Protein AF-A0AB34QNW3-F1 (afdb_monomer)

Nearest PDB structures (foldseek):
  2l7a-assembly1_A  TM=4.984E-01  e=2.298E+00  Mus musculus
  1l7c-assembly4_B  TM=4.752E-01  e=2.298E+00  Mus musculus
  1ydi-assembly1_A  TM=4.222E-01  e=1.572E+00  Homo sapiens

Structure (mmCIF, N/CA/C/O backbone):
data_AF-A0AB34QNW3-F1
#
_entry.id   AF-A0AB34QNW3-F1
#
loop_
_atom_site.group_PDB
_atom_site.id
_atom_site.type_symbol
_atom_site.label_atom_id
_atom_site.label_alt_id
_atom_site.label_comp_id
_atom_site.label_asym_id
_atom_site.label_entity_id
_atom_site.label_seq_id
_atom_site.pdbx_PDB_ins_code
_atom_site.Cartn_x
_atom_site.Cartn_y
_atom_site.Cartn_z
_atom_site.occupancy
_atom_site.B_iso_or_equiv
_atom_site.auth_seq_id
_atom_site.auth_comp_id
_atom_site.auth_asym_id
_atom_site.auth_atom_id
_atom_site.pdbx_PDB_model_num
ATOM 1 N N . MET A 1 1 ? -39.536 10.436 -46.315 1.00 43.19 1 MET A N 1
ATOM 2 C CA . MET A 1 1 ? -38.067 10.367 -46.477 1.00 43.19 1 MET A CA 1
ATOM 3 C C . MET A 1 1 ? -37.382 10.756 -45.170 1.00 43.19 1 MET A C 1
ATOM 5 O O . MET A 1 1 ? -37.607 11.845 -44.675 1.00 43.19 1 MET A O 1
ATOM 9 N N . LYS A 1 2 ? -36.609 9.807 -44.623 1.00 42.25 2 LYS A N 1
ATOM 10 C CA . LYS A 1 2 ? -35.382 9.940 -43.812 1.00 42.25 2 LYS A CA 1
ATOM 11 C C . LYS A 1 2 ? -35.346 10.988 -42.678 1.00 42.25 2 LYS A C 1
ATOM 13 O O . LYS A 1 2 ? -34.709 12.027 -42.790 1.00 42.25 2 LYS A O 1
ATOM 18 N N . LYS A 1 3 ? -35.873 10.582 -41.516 1.00 47.19 3 LYS A N 1
ATOM 19 C CA . LYS A 1 3 ? -35.353 10.950 -40.187 1.00 47.19 3 LYS A CA 1
ATOM 20 C C . LYS A 1 3 ? -33.923 10.388 -40.060 1.00 47.19 3 LYS A C 1
ATOM 22 O O . LYS A 1 3 ? -33.766 9.207 -39.770 1.00 47.19 3 LYS A O 1
ATOM 27 N N . LYS A 1 4 ? -32.886 11.169 -40.370 1.00 50.94 4 LYS A N 1
ATOM 28 C CA . LYS A 1 4 ? -31.470 10.755 -40.233 1.00 50.94 4 LYS A CA 1
ATOM 29 C C . LYS A 1 4 ? -30.571 11.908 -39.765 1.00 50.94 4 LYS A C 1
ATOM 31 O O . LYS A 1 4 ? -29.541 12.167 -40.368 1.00 50.94 4 LYS A O 1
ATOM 36 N N . LEU A 1 5 ? -30.964 12.608 -38.704 1.00 48.94 5 LEU A N 1
ATOM 37 C CA . LEU A 1 5 ? -30.109 13.644 -38.101 1.00 48.94 5 LEU A CA 1
ATOM 38 C C . LEU A 1 5 ? -29.944 13.525 -36.578 1.00 48.94 5 LEU A C 1
ATOM 40 O O . LEU A 1 5 ? -29.172 14.276 -36.004 1.00 48.94 5 LEU A O 1
ATOM 44 N N . LEU A 1 6 ? -30.584 12.550 -35.921 1.00 48.22 6 LEU A N 1
ATOM 45 C CA . LEU A 1 6 ? -30.581 12.452 -34.452 1.00 48.22 6 LEU A CA 1
ATOM 46 C C . LEU A 1 6 ? -29.663 11.355 -33.877 1.00 48.22 6 LEU A C 1
ATOM 48 O O . LEU A 1 6 ? -29.811 10.990 -32.720 1.00 48.22 6 LEU A O 1
ATOM 52 N N . PHE A 1 7 ? -28.749 10.793 -34.672 1.00 49.84 7 PHE A N 1
ATOM 53 C CA . PHE A 1 7 ? -27.858 9.710 -34.215 1.00 49.84 7 PHE A CA 1
ATOM 54 C C . PHE A 1 7 ? -26.374 10.086 -34.165 1.00 49.84 7 PHE A C 1
ATOM 56 O O . PHE A 1 7 ? -25.560 9.251 -33.800 1.00 49.84 7 PHE A O 1
ATOM 63 N N . ILE A 1 8 ? -26.014 11.330 -34.494 1.00 51.59 8 ILE A N 1
ATOM 64 C CA . ILE A 1 8 ? -24.610 11.779 -34.464 1.00 51.59 8 ILE A CA 1
ATOM 65 C C . ILE A 1 8 ? -24.297 12.602 -33.201 1.00 51.59 8 ILE A C 1
ATOM 67 O O . ILE A 1 8 ? -23.137 12.764 -32.850 1.00 51.59 8 ILE A O 1
ATOM 71 N N . PHE A 1 9 ? -25.310 13.058 -32.455 1.00 45.88 9 PHE A N 1
ATOM 72 C CA . PHE A 1 9 ? -25.084 13.874 -31.253 1.00 45.88 9 PHE A CA 1
ATOM 73 C C . PHE A 1 9 ? -24.954 13.060 -29.951 1.00 45.88 9 PHE A C 1
ATOM 75 O O . PHE A 1 9 ? -24.423 13.566 -28.971 1.00 45.88 9 PHE A O 1
ATOM 82 N N . LEU A 1 10 ? -25.405 11.798 -29.922 1.00 49.81 10 LEU A N 1
ATOM 83 C CA . LEU A 1 10 ? -25.405 10.982 -28.695 1.00 49.81 10 LEU A CA 1
ATOM 84 C C . LEU A 1 10 ? -24.151 10.114 -28.504 1.00 49.81 10 LEU A C 1
ATOM 86 O O . LEU A 1 10 ? -23.904 9.646 -27.400 1.00 49.81 10 LEU A O 1
ATOM 90 N N . THR A 1 11 ? -23.339 9.915 -29.542 1.00 49.75 11 THR A N 1
ATOM 91 C CA . THR A 1 11 ? -22.097 9.126 -29.458 1.00 49.75 11 THR A CA 1
ATOM 92 C C . THR A 1 11 ? -20.882 9.931 -28.995 1.00 49.75 11 THR A C 1
ATOM 94 O O . THR A 1 11 ? -19.850 9.337 -28.714 1.00 49.75 11 THR A O 1
ATOM 97 N N . PHE A 1 12 ? -21.000 11.256 -28.856 1.00 45.47 12 PHE A N 1
ATOM 98 C CA . PHE A 1 12 ? -19.910 12.123 -28.382 1.00 45.47 12 PHE A CA 1
ATOM 99 C C . PHE A 1 12 ? -19.975 12.453 -26.883 1.00 45.47 12 PHE A C 1
ATOM 101 O O . PHE A 1 12 ? -19.045 13.050 -26.351 1.00 45.47 12 PHE A O 1
ATOM 108 N N . LEU A 1 13 ? -21.048 12.063 -26.180 1.00 47.78 13 LEU A N 1
ATOM 109 C CA . LEU A 1 13 ? -21.195 12.359 -24.749 1.00 47.78 13 LEU A CA 1
ATOM 110 C C . LEU A 1 13 ? -20.523 11.324 -23.828 1.00 47.78 13 LEU A C 1
ATOM 112 O O . LEU A 1 13 ? -20.360 11.592 -22.644 1.00 47.78 13 LEU A O 1
ATOM 116 N N . PHE A 1 14 ? -20.108 10.169 -24.358 1.00 47.56 14 PHE A N 1
ATOM 117 C CA . PHE A 1 14 ? -19.440 9.119 -23.576 1.00 47.56 14 PHE A CA 1
ATOM 118 C C . PHE A 1 14 ? -17.908 9.214 -23.570 1.00 47.56 14 PHE A C 1
ATOM 120 O O . PHE A 1 14 ? -17.266 8.487 -22.823 1.00 47.56 14 PHE A O 1
ATOM 127 N N . THR A 1 15 ? -17.303 10.122 -24.342 1.00 49.09 15 THR A N 1
ATOM 128 C CA . THR A 1 15 ? -15.838 10.297 -24.376 1.00 49.09 15 THR A CA 1
ATOM 129 C C . THR A 1 15 ? -15.321 11.352 -23.394 1.00 49.09 15 THR A C 1
ATOM 131 O O . THR A 1 15 ? -14.136 11.662 -23.415 1.00 49.09 15 THR A O 1
ATOM 134 N N . LEU A 1 16 ? -16.186 11.935 -22.554 1.00 43.69 16 LEU A N 1
ATOM 135 C CA . LEU A 1 16 ? -15.816 13.008 -21.617 1.00 43.69 16 LEU A CA 1
ATOM 136 C C . LEU A 1 16 ? -16.009 12.655 -20.139 1.00 43.69 16 LEU A C 1
ATOM 138 O O . LEU A 1 16 ? -15.800 13.513 -19.287 1.00 43.69 16 LEU A O 1
ATOM 142 N N . VAL A 1 17 ? -16.280 11.389 -19.806 1.00 43.06 17 VAL A N 1
ATOM 143 C CA . VAL A 1 17 ? -15.944 10.878 -18.467 1.00 43.06 17 VAL A CA 1
ATOM 144 C C . VAL A 1 17 ? -14.476 10.454 -18.495 1.00 43.06 17 VAL A C 1
ATOM 146 O O . VAL A 1 17 ? -14.137 9.292 -18.310 1.00 43.06 17 VAL A O 1
ATOM 149 N N . SER A 1 18 ? -13.587 11.413 -18.771 1.00 39.72 18 SER A N 1
ATOM 150 C CA . SER A 1 18 ? -12.219 11.315 -18.274 1.00 39.72 18 SER A CA 1
ATOM 151 C C . SER A 1 18 ? -12.325 11.527 -16.768 1.00 39.72 18 SER A C 1
ATOM 153 O O . SER A 1 18 ? -12.160 12.632 -16.252 1.00 39.72 18 SER A O 1
ATOM 155 N N . CYS A 1 19 ? -12.727 10.469 -16.061 1.00 42.09 19 CYS A N 1
ATOM 156 C CA . CYS A 1 19 ? -12.306 10.307 -14.686 1.00 42.09 19 CYS A CA 1
ATOM 157 C C . CYS A 1 19 ? -10.788 10.273 -14.811 1.00 42.09 19 CYS A C 1
ATOM 159 O O . CYS A 1 19 ? -10.267 9.339 -15.414 1.00 42.09 19 CYS A O 1
ATOM 161 N N . SER A 1 20 ? -10.112 11.355 -14.420 1.00 43.59 20 SER A N 1
ATOM 162 C CA . SER A 1 20 ? -8.654 11.438 -14.410 1.00 43.59 20 SER A CA 1
ATOM 163 C C . SER A 1 20 ? -8.158 10.352 -13.459 1.00 43.59 20 SER A C 1
ATOM 165 O O . SER A 1 20 ? -7.975 10.601 -12.269 1.00 43.59 20 SER A O 1
ATOM 167 N N . SER A 1 21 ? -8.056 9.125 -13.964 1.00 60.09 21 SER A N 1
ATOM 168 C CA . SER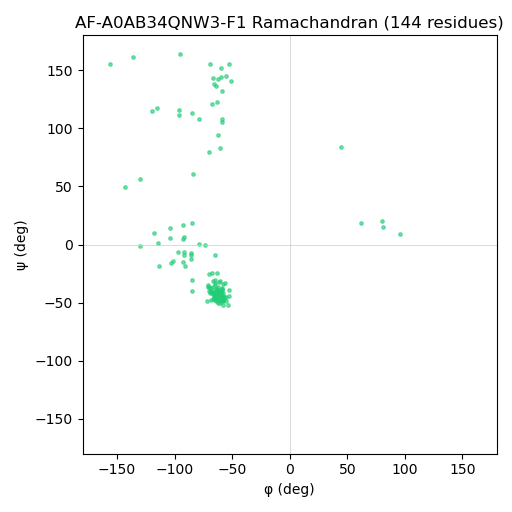 A 1 21 ? -7.425 8.021 -13.274 1.00 60.09 21 SER A CA 1
ATOM 169 C C . SER A 1 21 ? -5.981 8.438 -13.117 1.00 60.09 21 SER A C 1
ATOM 171 O O . SER A 1 21 ? -5.326 8.788 -14.102 1.00 60.09 21 SER A O 1
ATOM 173 N N . GLU A 1 22 ? -5.522 8.477 -11.875 1.00 76.81 22 GLU A N 1
ATOM 174 C CA . GLU A 1 22 ? -4.094 8.516 -11.606 1.00 76.81 22 GLU A CA 1
ATOM 175 C C . GLU A 1 22 ? -3.439 7.376 -12.397 1.00 76.81 22 GLU A C 1
ATOM 177 O O . GLU A 1 22 ? -4.046 6.320 -12.602 1.00 76.81 22 GLU A O 1
ATOM 182 N N . SER A 1 23 ? -2.260 7.629 -12.957 1.00 85.38 23 SER A N 1
ATOM 183 C CA . SER A 1 23 ? -1.587 6.678 -13.836 1.00 85.38 23 SER A CA 1
ATOM 184 C C . SER A 1 23 ? -0.094 6.939 -13.854 1.00 85.38 23 SER A C 1
ATOM 186 O O . SER A 1 23 ? 0.341 8.076 -13.687 1.00 85.38 23 SER A O 1
ATOM 188 N N . VAL A 1 24 ? 0.664 5.899 -14.163 1.00 92.50 24 VAL A N 1
ATOM 189 C CA . VAL A 1 24 ? 2.080 5.975 -14.530 1.00 92.50 24 VAL A CA 1
ATOM 190 C C . VAL A 1 24 ? 2.231 6.019 -16.052 1.00 92.50 24 VAL A C 1
ATOM 192 O O . VAL A 1 24 ? 1.299 5.694 -16.795 1.00 92.50 24 VAL A O 1
ATOM 195 N N . LYS A 1 25 ? 3.410 6.409 -16.540 1.00 91.75 25 LYS A N 1
ATOM 196 C CA . LYS A 1 25 ? 3.741 6.385 -17.970 1.00 91.75 25 LYS A CA 1
ATOM 197 C C . LYS A 1 25 ? 3.529 4.982 -18.557 1.00 91.75 25 LYS A C 1
ATOM 199 O O . LYS A 1 25 ? 3.779 3.961 -17.921 1.00 91.75 25 LYS A O 1
ATOM 204 N N . SER A 1 26 ? 3.082 4.921 -19.810 1.00 90.12 26 SER A N 1
ATOM 205 C CA . SER A 1 26 ? 2.778 3.647 -20.478 1.00 90.12 26 SER A CA 1
ATOM 206 C C . SER A 1 26 ? 4.010 2.776 -20.743 1.00 90.12 26 SER A C 1
ATOM 208 O O . SER A 1 26 ? 3.880 1.565 -20.904 1.00 90.12 26 SER A O 1
ATOM 210 N N . ASP A 1 27 ? 5.188 3.394 -20.838 1.00 93.88 27 ASP A N 1
ATOM 211 C CA . ASP A 1 27 ? 6.485 2.744 -21.036 1.00 93.88 27 ASP A CA 1
ATOM 212 C C . ASP A 1 27 ? 7.209 2.419 -19.719 1.00 93.88 27 ASP A C 1
ATOM 214 O O . ASP A 1 27 ? 8.342 1.943 -19.757 1.00 93.88 27 ASP A O 1
ATOM 218 N N . SER A 1 28 ? 6.556 2.618 -18.566 1.00 95.81 28 SER A N 1
ATOM 219 C CA . SER A 1 28 ? 7.092 2.213 -17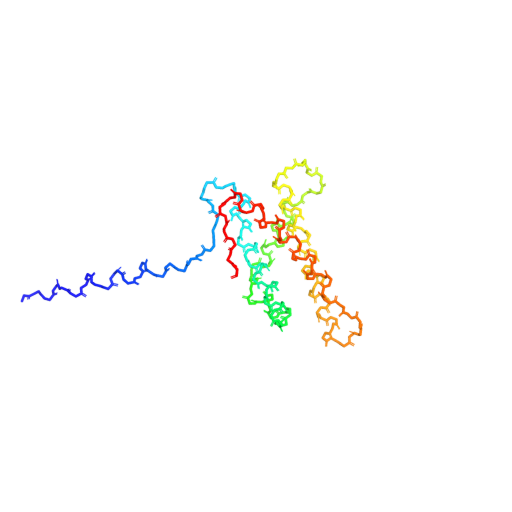.266 1.00 95.81 28 SER A CA 1
ATOM 220 C C . SER A 1 28 ? 7.340 0.694 -17.191 1.00 95.81 28 SER A C 1
ATOM 222 O O . SER A 1 28 ? 6.627 -0.084 -17.848 1.00 95.81 28 SER A O 1
ATOM 224 N N . PRO A 1 29 ? 8.312 0.256 -16.366 1.00 96.81 29 PRO A N 1
ATOM 225 C CA . PRO A 1 29 ? 8.546 -1.152 -16.060 1.00 96.81 29 PRO A CA 1
ATOM 226 C C . PRO A 1 29 ? 7.288 -1.873 -15.566 1.00 96.81 29 PRO A C 1
ATOM 228 O O . PRO A 1 29 ? 6.365 -1.254 -15.030 1.00 96.81 29 PRO A O 1
ATOM 231 N N . ASP A 1 30 ? 7.246 -3.194 -15.739 1.00 95.50 30 ASP A N 1
ATOM 232 C CA . ASP A 1 30 ? 6.069 -3.995 -15.381 1.00 95.50 30 ASP A CA 1
ATOM 233 C C . ASP A 1 30 ? 5.764 -3.921 -13.878 1.00 95.50 30 ASP A C 1
ATOM 235 O O . ASP A 1 30 ? 4.621 -3.629 -13.529 1.00 95.50 30 ASP A O 1
ATOM 239 N N . TYR A 1 31 ? 6.776 -4.000 -13.002 1.00 94.56 31 TYR A N 1
ATOM 240 C CA . TYR A 1 31 ? 6.590 -3.867 -11.549 1.00 94.56 31 TYR A CA 1
ATOM 241 C C . TYR A 1 31 ? 5.947 -2.534 -11.141 1.00 94.56 31 TYR A C 1
ATOM 243 O O . TYR A 1 31 ? 5.135 -2.507 -10.218 1.00 94.56 31 TYR A O 1
ATOM 251 N N . ILE A 1 32 ? 6.236 -1.436 -11.853 1.00 97.56 32 ILE A N 1
ATOM 252 C CA . ILE A 1 32 ? 5.606 -0.128 -11.621 1.00 97.56 32 ILE A CA 1
ATOM 253 C C . ILE A 1 32 ? 4.130 -0.161 -12.012 1.00 97.56 32 ILE A C 1
ATOM 255 O O . ILE A 1 32 ? 3.279 0.288 -11.253 1.00 97.56 32 ILE A O 1
ATOM 259 N N . LYS A 1 33 ? 3.798 -0.691 -13.193 1.00 95.12 33 LYS A N 1
ATOM 260 C CA . LYS A 1 33 ? 2.409 -0.714 -13.680 1.00 95.12 33 LYS A CA 1
ATOM 261 C C . LYS A 1 33 ? 1.536 -1.666 -12.868 1.00 95.12 33 LYS A C 1
ATOM 263 O O . LYS A 1 33 ? 0.395 -1.331 -12.571 1.00 95.12 33 LYS A O 1
ATOM 268 N N . GLU A 1 34 ? 2.062 -2.839 -12.529 1.00 94.38 34 GLU A N 1
ATOM 269 C CA . GLU A 1 34 ? 1.327 -3.880 -11.810 1.00 94.38 34 GLU A CA 1
ATOM 270 C C . GLU A 1 34 ? 1.005 -3.472 -10.372 1.00 94.38 34 GLU A C 1
ATOM 272 O O . GLU A 1 34 ? -0.086 -3.758 -9.883 1.00 94.38 34 GLU A O 1
ATOM 277 N N . SER A 1 35 ? 1.926 -2.775 -9.703 1.00 96.50 35 SER A N 1
ATOM 278 C CA . SER A 1 35 ? 1.762 -2.409 -8.293 1.00 96.50 35 SER A CA 1
ATOM 279 C C . SER A 1 35 ? 1.100 -1.044 -8.063 1.00 96.50 35 SER A C 1
ATOM 281 O O . SER A 1 35 ? 0.696 -0.737 -6.937 1.00 96.50 35 SER A O 1
ATOM 283 N N . PHE A 1 36 ? 0.914 -0.244 -9.118 1.00 96.31 36 PHE A N 1
ATOM 284 C CA . PHE A 1 36 ? 0.364 1.108 -9.013 1.00 96.31 36 PHE A CA 1
ATOM 285 C C . PHE A 1 36 ? -1.058 1.143 -8.436 1.00 96.31 36 PHE A C 1
ATOM 287 O O . PHE A 1 36 ? -1.354 1.953 -7.557 1.00 96.31 36 PHE A O 1
ATOM 294 N N . ASP A 1 37 ? -1.926 0.223 -8.862 1.00 94.69 37 ASP A N 1
ATOM 295 C CA . ASP A 1 37 ? -3.288 0.113 -8.325 1.00 94.69 37 ASP A CA 1
ATOM 296 C C . ASP A 1 37 ? -3.279 -0.125 -6.805 1.00 94.69 37 ASP A C 1
ATOM 298 O O . ASP A 1 37 ? -4.098 0.446 -6.083 1.00 94.69 37 ASP A O 1
ATOM 302 N N . TYR A 1 38 ? -2.337 -0.932 -6.299 1.00 96.69 38 TYR A N 1
ATOM 303 C CA . TYR A 1 38 ? -2.197 -1.167 -4.861 1.00 96.69 38 TYR A CA 1
ATOM 304 C C . TYR A 1 38 ? -1.786 0.110 -4.136 1.00 96.69 38 TYR A C 1
ATOM 306 O O . TYR A 1 38 ? -2.381 0.449 -3.114 1.00 96.69 38 TYR A O 1
ATOM 314 N N . PHE A 1 39 ? -0.812 0.845 -4.679 1.00 96.88 39 PHE A N 1
ATOM 315 C CA . PHE A 1 39 ? -0.378 2.124 -4.123 1.00 96.88 39 PHE A CA 1
ATOM 316 C C . PHE A 1 39 ? -1.543 3.115 -3.984 1.00 96.88 39 PHE A C 1
ATOM 318 O O . PHE A 1 39 ? -1.758 3.644 -2.892 1.00 96.88 39 PHE A O 1
ATOM 325 N N . ILE A 1 40 ? -2.348 3.297 -5.036 1.00 95.00 40 ILE A N 1
ATOM 326 C CA . ILE A 1 40 ? -3.506 4.203 -5.008 1.00 95.00 40 ILE A CA 1
ATOM 327 C C . ILE A 1 40 ? -4.564 3.743 -3.999 1.00 95.00 40 ILE A C 1
ATOM 329 O O . ILE A 1 40 ? -5.036 4.544 -3.188 1.00 95.00 40 ILE A O 1
ATOM 333 N N . SER A 1 41 ? -4.911 2.453 -3.993 1.00 95.69 41 SER A N 1
ATOM 334 C CA . SER A 1 41 ? -5.874 1.895 -3.036 1.00 95.69 41 SER A CA 1
ATOM 335 C C . SER A 1 41 ? -5.432 2.073 -1.583 1.00 95.69 41 SER A C 1
ATOM 337 O O . SER A 1 41 ? -6.232 2.478 -0.737 1.00 95.69 41 SER A O 1
ATOM 339 N N . ILE A 1 42 ? -4.158 1.813 -1.280 1.00 96.44 42 ILE A N 1
ATOM 340 C CA . ILE A 1 42 ? -3.622 1.939 0.079 1.00 96.44 42 ILE A CA 1
ATOM 341 C C . ILE A 1 42 ? -3.537 3.415 0.490 1.00 96.44 42 ILE A C 1
ATOM 343 O O . ILE A 1 42 ? -3.900 3.748 1.619 1.00 96.44 42 ILE A O 1
ATOM 347 N N . LYS A 1 43 ? -3.133 4.317 -0.414 1.00 95.06 43 LYS A N 1
ATOM 348 C CA . LYS A 1 43 ? -3.145 5.768 -0.165 1.00 95.06 43 LYS A CA 1
ATOM 349 C C . LYS A 1 43 ? -4.558 6.266 0.163 1.00 95.06 43 LYS A C 1
ATOM 351 O O . LYS A 1 43 ? -4.740 6.984 1.146 1.00 95.06 43 LYS A O 1
ATOM 356 N N . SER A 1 44 ? -5.567 5.816 -0.590 1.00 94.81 44 SER A N 1
ATOM 357 C CA . SER A 1 44 ? -6.979 6.132 -0.323 1.00 94.81 44 SER A CA 1
ATOM 358 C C . SER A 1 44 ? -7.453 5.581 1.027 1.00 94.81 44 SER A C 1
ATOM 360 O O . SER A 1 44 ? -8.094 6.295 1.795 1.00 94.81 44 SER A O 1
ATOM 362 N N . LEU A 1 45 ? -7.077 4.342 1.365 1.00 95.62 45 LEU A N 1
ATOM 363 C CA . LEU A 1 45 ? -7.373 3.728 2.664 1.00 95.62 45 LEU A CA 1
ATOM 364 C C . LEU A 1 45 ? -6.799 4.556 3.819 1.00 95.62 45 LEU A C 1
ATOM 366 O O . LEU A 1 45 ? -7.533 4.886 4.751 1.00 95.62 45 LEU A O 1
ATOM 370 N N . VAL A 1 46 ? -5.507 4.898 3.768 1.00 95.38 46 VAL A N 1
ATOM 371 C CA . VAL A 1 46 ? -4.840 5.669 4.831 1.00 95.38 46 VAL A CA 1
ATOM 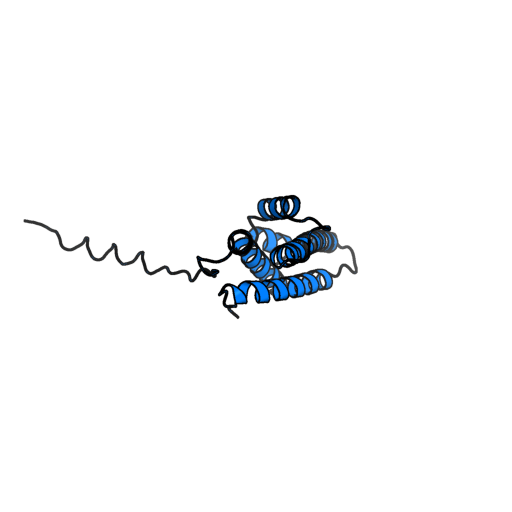372 C C . VAL A 1 46 ? -5.489 7.042 4.987 1.00 95.38 46 VAL A C 1
ATOM 374 O O . VAL A 1 46 ? -5.785 7.452 6.110 1.00 95.38 46 VAL A O 1
ATOM 377 N N . LYS A 1 47 ? -5.811 7.711 3.873 1.00 94.75 47 LYS A N 1
ATOM 378 C CA . LYS A 1 47 ? -6.558 8.972 3.890 1.00 94.75 47 LYS A CA 1
ATOM 379 C C . LYS A 1 47 ? -7.922 8.820 4.575 1.00 94.75 47 LYS A C 1
ATOM 381 O O . LYS A 1 47 ? -8.239 9.609 5.458 1.00 94.75 47 LYS A O 1
ATOM 386 N N . SER A 1 48 ? -8.698 7.795 4.222 1.00 95.31 48 SER A N 1
ATOM 387 C CA . SER A 1 48 ? -9.994 7.488 4.849 1.00 95.31 48 SER A CA 1
ATOM 388 C C . SER A 1 48 ? -9.879 7.318 6.369 1.00 95.31 48 SER A C 1
ATOM 390 O O . SER A 1 48 ? -10.680 7.876 7.122 1.00 95.31 48 SER A O 1
ATOM 392 N N . VAL A 1 49 ? -8.866 6.581 6.840 1.00 94.19 49 VAL A N 1
ATOM 393 C CA . VAL A 1 49 ? -8.634 6.379 8.281 1.00 94.19 49 VAL A CA 1
ATOM 394 C C . VAL A 1 49 ? -8.266 7.694 8.974 1.00 94.19 49 VAL A C 1
ATOM 396 O O . VAL A 1 49 ? -8.792 7.983 10.050 1.00 94.19 49 VAL A O 1
ATOM 399 N N . ASN A 1 50 ? -7.425 8.522 8.352 1.00 93.00 50 ASN A N 1
ATOM 400 C CA . ASN A 1 50 ? -7.078 9.852 8.863 1.00 93.00 50 ASN A CA 1
ATOM 401 C C . ASN A 1 50 ? -8.276 10.813 8.898 1.00 93.00 50 ASN A C 1
ATOM 403 O O . ASN A 1 50 ? -8.393 11.613 9.826 1.00 93.00 50 ASN A O 1
ATOM 407 N N . ASP A 1 51 ? -9.201 10.688 7.944 1.00 95.00 51 ASP A N 1
ATOM 408 C CA . ASP A 1 51 ? -10.468 11.429 7.904 1.00 95.00 51 ASP A CA 1
ATOM 409 C C . ASP A 1 51 ? -11.487 10.921 8.955 1.00 95.00 51 ASP A C 1
ATOM 411 O O . ASP A 1 51 ? -12.584 11.470 9.095 1.00 95.00 51 ASP A O 1
ATOM 415 N N . GLY A 1 52 ? -11.120 9.900 9.740 1.00 91.69 52 GLY A N 1
ATOM 416 C CA . GLY A 1 52 ? -11.889 9.382 10.869 1.00 91.69 52 GLY A CA 1
ATOM 417 C C . GLY A 1 52 ? -12.772 8.176 10.546 1.00 91.69 52 GLY A C 1
ATOM 418 O O . GLY A 1 52 ? -13.587 7.785 11.385 1.00 91.69 52 GLY A O 1
ATOM 419 N N . GLU A 1 53 ? -12.638 7.579 9.359 1.00 93.69 53 GLU A N 1
ATOM 420 C CA . GLU A 1 53 ? -13.315 6.325 9.036 1.00 93.69 53 GLU A CA 1
ATOM 421 C C . GLU A 1 53 ? -12.761 5.167 9.887 1.00 93.69 53 GLU A C 1
ATOM 423 O O . GLU A 1 53 ? -11.567 5.080 10.180 1.00 93.69 53 GLU A O 1
ATOM 428 N N . GLU A 1 54 ? -13.638 4.249 10.301 1.00 91.38 54 GLU A N 1
ATOM 429 C CA . GLU A 1 54 ? -13.212 3.025 10.984 1.00 91.38 54 GLU A CA 1
ATOM 430 C C . GLU A 1 54 ? -12.361 2.167 10.038 1.00 91.38 54 GLU A C 1
ATOM 432 O O . GLU A 1 54 ? -12.721 1.971 8.879 1.00 91.38 54 GLU A O 1
ATOM 437 N N . VAL A 1 55 ? -11.252 1.616 10.541 1.00 91.88 55 VAL A N 1
ATOM 438 C CA . VAL A 1 55 ? -10.277 0.859 9.734 1.00 91.88 55 VAL A CA 1
ATOM 439 C C . VAL A 1 55 ? -10.935 -0.264 8.932 1.00 91.88 55 VAL A C 1
ATOM 441 O O . VAL A 1 55 ? -10.636 -0.425 7.754 1.00 91.88 55 VAL A O 1
ATOM 444 N N . ASP A 1 56 ? -11.841 -1.041 9.529 1.00 91.25 56 ASP A N 1
ATOM 445 C CA . ASP A 1 56 ? -12.473 -2.165 8.833 1.00 91.25 56 ASP A CA 1
ATOM 446 C C . ASP A 1 56 ? -13.384 -1.706 7.682 1.00 91.25 56 ASP A C 1
ATOM 448 O O . ASP A 1 56 ? -13.507 -2.410 6.678 1.00 91.25 56 ASP A O 1
ATOM 452 N N . LYS A 1 57 ? -14.012 -0.532 7.818 1.00 92.38 57 LYS A N 1
ATOM 453 C CA . LYS A 1 57 ? -14.795 0.108 6.759 1.00 92.38 57 LYS A CA 1
ATOM 454 C C . LYS A 1 57 ? -13.874 0.653 5.677 1.00 92.38 57 LYS A C 1
ATOM 456 O O . LYS A 1 57 ? -14.081 0.298 4.522 1.00 92.38 57 LYS A O 1
ATOM 461 N N . ALA A 1 58 ? -12.825 1.383 6.059 1.00 94.31 58 ALA A N 1
ATOM 462 C CA . ALA A 1 58 ? -11.840 1.949 5.140 1.00 94.31 58 ALA A CA 1
ATOM 463 C C . ALA A 1 58 ? -11.151 0.871 4.284 1.00 94.31 58 ALA A C 1
ATOM 465 O O . ALA A 1 58 ? -10.999 1.049 3.077 1.00 94.31 58 ALA A O 1
ATOM 466 N N . VAL A 1 59 ? -10.789 -0.272 4.881 1.00 92.06 59 VAL A N 1
ATOM 467 C CA . VAL A 1 59 ? -10.234 -1.434 4.163 1.00 92.06 59 VAL A CA 1
ATOM 468 C C . VAL A 1 59 ? -11.229 -1.957 3.126 1.00 92.06 59 VAL A C 1
ATOM 470 O O . VAL A 1 59 ? -10.872 -2.120 1.962 1.00 92.06 59 VAL A O 1
ATOM 473 N N . LYS A 1 60 ? -12.489 -2.188 3.519 1.00 90.69 60 LYS A N 1
ATOM 474 C CA . LYS A 1 60 ? -13.527 -2.719 2.618 1.00 90.69 60 LYS A CA 1
ATOM 475 C C . LYS A 1 60 ? -13.875 -1.759 1.481 1.00 90.69 60 LYS A C 1
ATOM 477 O O . LYS A 1 60 ? -14.219 -2.228 0.404 1.00 90.69 60 LYS A O 1
ATOM 482 N N . SER A 1 61 ? -13.849 -0.451 1.731 1.00 92.69 61 SER A N 1
ATOM 483 C CA . SER A 1 61 ? -14.253 0.569 0.759 1.00 92.69 61 SER A CA 1
ATOM 484 C C . SER A 1 61 ? -13.135 0.975 -0.201 1.00 92.69 61 SER A C 1
ATOM 486 O O . SER A 1 61 ? -13.433 1.331 -1.337 1.00 92.69 61 SER A O 1
ATOM 488 N N . ASN A 1 62 ? -11.869 0.915 0.228 1.00 94.06 62 ASN A N 1
ATOM 489 C CA . ASN A 1 62 ? -10.741 1.432 -0.554 1.00 94.06 62 ASN A CA 1
ATOM 490 C C . ASN A 1 62 ? -9.760 0.359 -1.042 1.00 94.06 62 ASN A C 1
ATOM 492 O O . ASN A 1 62 ? -8.992 0.629 -1.967 1.00 94.06 62 ASN A O 1
ATOM 496 N N . PHE A 1 63 ? -9.759 -0.843 -0.452 1.00 92.81 63 PHE A N 1
ATOM 497 C CA . PHE A 1 63 ? -8.759 -1.868 -0.753 1.00 92.81 63 PHE A CA 1
ATOM 498 C C . PHE A 1 63 ? -9.358 -3.243 -1.075 1.00 92.81 63 PHE A C 1
ATOM 500 O O . PHE A 1 63 ? -9.012 -4.262 -0.481 1.00 92.81 63 PHE A O 1
ATOM 507 N N . GLU A 1 64 ? -10.237 -3.282 -2.079 1.00 90.19 64 GLU A N 1
ATOM 508 C CA . GLU A 1 64 ? -10.896 -4.514 -2.540 1.00 90.19 64 GLU A CA 1
ATOM 509 C C . GLU A 1 64 ? -9.902 -5.616 -2.954 1.00 90.19 64 GLU A C 1
ATOM 511 O O . GLU A 1 64 ? -10.153 -6.799 -2.724 1.00 90.19 64 GLU A O 1
ATOM 516 N N . LYS A 1 65 ? -8.742 -5.232 -3.508 1.00 89.06 65 LYS A N 1
ATOM 517 C CA . LYS A 1 65 ? -7.689 -6.150 -3.975 1.00 89.06 65 LYS A CA 1
ATOM 518 C C . LYS A 1 65 ? -6.714 -6.609 -2.880 1.00 89.06 65 LYS A C 1
ATOM 520 O O . LYS A 1 65 ? -5.634 -7.097 -3.200 1.00 89.06 65 LYS A O 1
ATOM 525 N N . GLN A 1 66 ? -7.050 -6.486 -1.592 1.00 92.81 66 GLN A N 1
ATOM 526 C CA . GLN A 1 66 ? -6.137 -6.845 -0.494 1.00 92.81 66 GLN A CA 1
ATOM 527 C C . GLN A 1 66 ? -5.575 -8.277 -0.609 1.00 92.81 66 GLN A C 1
ATOM 529 O O . GLN A 1 66 ? -4.402 -8.507 -0.322 1.00 92.81 66 GLN A O 1
ATOM 534 N N . SER A 1 67 ? -6.391 -9.246 -1.040 1.00 94.31 67 SER A N 1
ATOM 535 C CA . SER A 1 67 ? -5.926 -10.631 -1.214 1.00 94.31 67 SER A CA 1
ATOM 536 C C . SER A 1 67 ? -4.903 -10.765 -2.346 1.00 94.31 67 SER A C 1
ATOM 538 O O . SER A 1 67 ? -3.904 -11.453 -2.167 1.00 94.31 67 SER A O 1
ATOM 540 N N . GLU A 1 68 ? -5.141 -10.105 -3.483 1.00 96.88 68 GLU A N 1
ATOM 541 C CA . GLU A 1 68 ? -4.226 -10.100 -4.636 1.00 96.88 68 GLU A CA 1
ATOM 542 C C . GLU A 1 68 ? -2.909 -9.408 -4.274 1.00 96.88 68 GLU A C 1
ATOM 544 O O . GLU A 1 68 ? -1.835 -9.915 -4.578 1.00 96.88 68 GLU A O 1
ATOM 549 N N . PHE A 1 69 ? -2.987 -8.297 -3.539 1.00 97.12 69 PHE A N 1
ATOM 550 C CA . PHE A 1 69 ? -1.820 -7.615 -2.993 1.00 97.12 69 PHE A CA 1
ATOM 551 C C . PHE A 1 69 ? -0.992 -8.531 -2.082 1.00 97.12 69 PHE A C 1
ATOM 553 O O . PHE A 1 69 ? 0.225 -8.617 -2.233 1.00 97.12 69 PHE A O 1
ATOM 560 N N . ASN A 1 70 ? -1.637 -9.240 -1.151 1.00 96.31 70 ASN A N 1
ATOM 561 C CA . ASN A 1 70 ? -0.936 -10.129 -0.228 1.00 96.31 70 ASN A CA 1
ATOM 562 C C . ASN A 1 70 ? -0.190 -11.250 -0.961 1.00 96.31 70 ASN A C 1
ATOM 564 O O . ASN A 1 70 ? 0.957 -11.522 -0.607 1.00 96.31 70 ASN A O 1
ATOM 568 N N . GLU A 1 71 ? -0.827 -11.860 -1.965 1.00 97.31 71 GLU A N 1
ATOM 569 C CA . GLU A 1 71 ? -0.236 -12.904 -2.811 1.00 97.31 71 GLU A CA 1
ATOM 570 C C . GLU A 1 71 ? 0.897 -12.357 -3.686 1.00 97.31 71 GLU A C 1
ATOM 572 O O . GLU A 1 71 ? 1.946 -12.993 -3.811 1.00 97.31 71 GLU A O 1
ATOM 577 N N . TRP A 1 72 ? 0.721 -11.157 -4.245 1.00 96.62 72 TRP A N 1
ATOM 578 C CA . TRP A 1 72 ? 1.755 -10.481 -5.022 1.00 96.62 72 TRP A CA 1
ATOM 579 C C . TRP A 1 72 ? 3.008 -10.234 -4.175 1.00 96.62 72 TRP A C 1
ATOM 581 O O . TRP A 1 72 ? 4.110 -10.533 -4.626 1.00 96.62 72 TRP A O 1
ATOM 591 N N . ILE A 1 73 ? 2.860 -9.790 -2.923 1.00 97.19 73 ILE A N 1
ATOM 592 C CA . ILE A 1 73 ? 3.998 -9.625 -2.008 1.00 97.19 73 ILE A CA 1
ATOM 593 C C . ILE A 1 73 ? 4.649 -10.955 -1.653 1.00 97.19 73 ILE A C 1
ATOM 595 O O . ILE A 1 73 ? 5.869 -11.055 -1.725 1.00 97.19 73 ILE A O 1
ATOM 599 N N . ASP A 1 74 ? 3.863 -11.977 -1.312 1.00 95.75 74 ASP A N 1
ATOM 600 C CA . ASP A 1 74 ? 4.412 -13.293 -0.951 1.00 95.75 74 ASP A CA 1
ATOM 601 C C . ASP A 1 74 ? 5.161 -13.959 -2.114 1.00 95.75 74 ASP A C 1
ATOM 603 O O . ASP A 1 74 ? 6.034 -14.794 -1.891 1.00 95.75 74 ASP A O 1
ATOM 607 N N . THR A 1 75 ? 4.826 -13.586 -3.350 1.00 96.19 75 THR A N 1
ATOM 608 C CA . THR A 1 75 ? 5.480 -14.088 -4.562 1.00 96.19 75 THR A CA 1
ATOM 609 C C . THR A 1 75 ? 6.747 -13.310 -4.913 1.00 96.19 75 THR A C 1
ATOM 611 O O . THR A 1 75 ? 7.716 -13.917 -5.362 1.00 96.19 75 THR A O 1
ATOM 614 N N . ASN A 1 76 ? 6.735 -11.984 -4.750 1.00 95.69 76 ASN A N 1
ATOM 615 C CA . ASN A 1 76 ? 7.779 -11.107 -5.288 1.00 95.69 76 ASN A CA 1
ATOM 616 C C . ASN A 1 76 ? 8.789 -10.614 -4.243 1.00 95.69 76 ASN A C 1
ATOM 618 O O . ASN A 1 76 ? 9.842 -10.117 -4.621 1.00 95.69 76 ASN A O 1
ATOM 622 N N . TYR A 1 77 ? 8.501 -10.714 -2.943 1.00 96.50 77 TYR A N 1
ATOM 623 C CA . TYR A 1 77 ? 9.436 -10.271 -1.908 1.00 96.50 77 TYR A CA 1
ATOM 624 C C . TYR A 1 77 ? 10.469 -11.355 -1.568 1.00 96.50 77 TYR A C 1
ATOM 626 O O . TYR A 1 77 ? 10.130 -12.359 -0.938 1.00 96.50 77 TYR A O 1
ATOM 634 N N . ASP A 1 78 ? 11.741 -11.110 -1.894 1.00 95.44 78 ASP A N 1
ATOM 635 C CA . ASP A 1 78 ? 12.882 -11.862 -1.360 1.00 95.44 78 ASP A CA 1
ATOM 636 C C . ASP A 1 78 ? 13.780 -10.939 -0.510 1.00 95.44 78 ASP A C 1
ATOM 638 O O . ASP A 1 78 ? 14.366 -9.984 -1.025 1.00 95.44 78 ASP A O 1
ATOM 642 N N . PRO A 1 79 ? 13.952 -11.201 0.802 1.00 92.06 79 PRO A N 1
ATOM 643 C CA . PRO A 1 79 ? 14.847 -10.408 1.647 1.00 92.06 79 PRO A CA 1
ATOM 644 C C . PRO A 1 79 ? 16.335 -10.517 1.261 1.00 92.06 79 PRO A C 1
ATOM 646 O O . PRO A 1 79 ? 17.154 -9.797 1.833 1.00 92.06 79 PRO A O 1
ATOM 649 N N . ASN A 1 80 ? 16.698 -11.426 0.351 1.00 94.31 80 ASN A N 1
ATOM 650 C CA . ASN A 1 80 ? 18.061 -11.623 -0.142 1.00 94.31 80 ASN A CA 1
ATOM 651 C C . ASN A 1 80 ? 18.286 -11.045 -1.546 1.00 94.31 80 ASN A C 1
ATOM 653 O O . ASN A 1 80 ? 19.364 -11.268 -2.103 1.00 94.31 80 ASN A O 1
ATOM 657 N N . ASP A 1 81 ? 17.305 -10.338 -2.115 1.00 91.88 81 ASP A N 1
ATOM 658 C CA . ASP A 1 81 ? 17.465 -9.708 -3.421 1.00 91.88 81 ASP A CA 1
ATOM 659 C C . ASP A 1 81 ? 18.620 -8.703 -3.431 1.00 91.88 81 ASP A C 1
ATOM 661 O O . ASP A 1 81 ? 18.877 -7.969 -2.469 1.00 91.88 81 ASP A O 1
ATOM 665 N N . GLU A 1 82 ? 19.316 -8.653 -4.567 1.00 91.81 82 GLU A N 1
ATOM 666 C CA . GLU A 1 82 ? 20.322 -7.627 -4.803 1.00 91.81 82 GLU A CA 1
ATOM 667 C C . GLU A 1 82 ? 19.659 -6.238 -4.799 1.00 91.81 82 GLU A C 1
ATOM 669 O O . GLU A 1 82 ? 18.557 -6.077 -5.341 1.00 91.81 82 GLU A O 1
ATOM 674 N N . PRO A 1 83 ? 20.321 -5.205 -4.246 1.00 90.44 83 PRO A N 1
ATOM 675 C CA . PRO A 1 83 ? 19.752 -3.865 -4.185 1.00 90.44 83 PRO A CA 1
ATOM 676 C C . PRO A 1 83 ? 19.413 -3.327 -5.584 1.00 90.44 83 PRO A C 1
ATOM 678 O O . PRO A 1 83 ? 20.295 -2.961 -6.364 1.00 90.44 83 PRO A O 1
ATOM 681 N N . SER A 1 84 ? 18.119 -3.254 -5.882 1.00 95.00 84 SER A N 1
ATOM 682 C CA . SER A 1 84 ? 17.542 -2.691 -7.103 1.00 95.00 84 SER A CA 1
ATOM 683 C C . SER A 1 84 ? 16.338 -1.819 -6.750 1.00 95.00 84 SER A C 1
ATOM 685 O O . SER A 1 84 ? 15.785 -1.929 -5.657 1.00 95.00 84 SER A O 1
ATOM 687 N N . GLU A 1 85 ? 15.926 -0.934 -7.657 1.00 95.88 85 GLU A N 1
ATOM 688 C CA . GLU A 1 85 ? 14.734 -0.104 -7.437 1.00 95.88 85 GLU A CA 1
ATOM 689 C C . GLU A 1 85 ? 13.470 -0.958 -7.246 1.00 95.88 85 GLU A C 1
ATOM 691 O O . GLU A 1 85 ? 12.683 -0.693 -6.341 1.00 95.88 85 GLU A O 1
ATOM 696 N N . GLU A 1 86 ? 13.321 -2.028 -8.034 1.00 96.69 86 GLU A N 1
ATOM 697 C CA . GLU A 1 86 ? 12.242 -3.010 -7.893 1.00 96.69 86 GLU A CA 1
ATOM 698 C C . GLU A 1 86 ? 12.249 -3.649 -6.496 1.00 96.69 86 GLU A C 1
ATOM 700 O O . GLU A 1 86 ? 11.229 -3.628 -5.806 1.00 96.69 86 GLU A O 1
ATOM 705 N N . ALA A 1 87 ? 13.411 -4.110 -6.018 1.00 96.69 87 ALA A N 1
ATOM 706 C CA . ALA A 1 87 ? 13.541 -4.677 -4.674 1.00 96.69 87 ALA A CA 1
ATOM 707 C C . ALA A 1 87 ? 13.208 -3.655 -3.569 1.00 96.69 87 ALA A C 1
ATOM 709 O O . ALA A 1 87 ? 12.598 -4.007 -2.555 1.00 96.69 87 ALA A O 1
ATOM 710 N N . VAL A 1 88 ? 13.565 -2.378 -3.752 1.00 96.69 88 VAL A N 1
ATOM 711 C CA . VAL A 1 88 ? 13.214 -1.292 -2.817 1.00 96.69 88 VAL A CA 1
ATOM 712 C C . VAL A 1 88 ? 11.703 -1.052 -2.801 1.00 96.69 88 VAL A C 1
ATOM 714 O O . VAL A 1 88 ? 11.104 -0.998 -1.725 1.00 96.69 88 VAL A O 1
ATOM 717 N N . LEU A 1 89 ? 11.069 -0.964 -3.971 1.00 97.75 89 LEU A N 1
ATOM 718 C CA . LEU A 1 89 ? 9.622 -0.798 -4.100 1.00 97.75 89 LEU A CA 1
ATOM 719 C C . LEU A 1 89 ? 8.867 -1.960 -3.443 1.00 97.75 89 LEU A C 1
ATOM 721 O O . LEU A 1 89 ? 7.976 -1.734 -2.621 1.00 97.75 89 LEU A O 1
ATOM 725 N N . ILE A 1 90 ? 9.261 -3.201 -3.737 1.00 97.69 90 ILE A N 1
ATOM 726 C CA . ILE A 1 90 ? 8.643 -4.396 -3.152 1.00 97.69 90 ILE A CA 1
ATOM 727 C C . ILE A 1 90 ? 8.872 -4.426 -1.634 1.00 97.69 90 ILE A C 1
ATOM 729 O O . ILE A 1 90 ? 7.951 -4.748 -0.884 1.00 97.69 90 ILE A O 1
ATOM 733 N N . SER A 1 91 ? 10.046 -4.008 -1.148 1.00 97.38 91 SER A N 1
ATOM 734 C CA . SER A 1 91 ? 10.331 -3.911 0.292 1.00 97.38 91 SER A CA 1
ATOM 735 C C . SER A 1 91 ? 9.408 -2.925 1.014 1.00 97.38 91 SER A C 1
ATOM 737 O O . SER A 1 91 ? 8.928 -3.218 2.113 1.00 97.38 91 SER A O 1
ATOM 739 N N . HIS A 1 92 ? 9.107 -1.775 0.402 1.00 98.00 92 HIS A N 1
ATOM 740 C CA . HIS A 1 92 ? 8.133 -0.830 0.953 1.00 98.00 92 HIS A CA 1
ATOM 741 C C . HIS A 1 92 ? 6.721 -1.413 0.978 1.00 98.00 92 HIS A C 1
ATOM 743 O O . HIS A 1 92 ? 6.024 -1.276 1.985 1.00 98.00 92 HIS A O 1
ATOM 749 N N . PHE A 1 93 ? 6.302 -2.117 -0.074 1.00 98.19 93 PHE A N 1
ATOM 750 C CA . PHE A 1 93 ? 5.008 -2.789 -0.054 1.00 98.19 93 PHE A CA 1
ATOM 751 C C . PHE A 1 93 ? 4.938 -3.940 0.962 1.00 98.19 93 PHE A C 1
ATOM 753 O O . PHE A 1 93 ? 3.914 -4.102 1.626 1.00 98.19 93 PHE A O 1
ATOM 760 N N . HIS A 1 94 ? 6.015 -4.699 1.163 1.00 97.81 94 HIS A N 1
ATOM 761 C CA . HIS A 1 94 ? 6.082 -5.724 2.206 1.00 97.81 94 HIS A CA 1
ATOM 762 C C . HIS A 1 94 ? 5.942 -5.114 3.614 1.00 97.81 94 HIS A C 1
ATOM 764 O O . HIS A 1 94 ? 5.198 -5.626 4.460 1.00 97.81 94 HIS A O 1
ATOM 770 N N . LEU A 1 95 ? 6.591 -3.970 3.861 1.00 97.00 95 LEU A N 1
ATOM 771 C CA . LEU A 1 95 ? 6.405 -3.216 5.100 1.00 97.00 95 LEU A CA 1
ATOM 772 C C . LEU A 1 95 ? 4.948 -2.752 5.256 1.00 97.00 95 LEU A C 1
ATOM 774 O O . LEU A 1 95 ? 4.360 -2.935 6.321 1.00 97.00 95 LEU A O 1
ATOM 778 N N . ILE A 1 96 ? 4.338 -2.223 4.193 1.00 97.81 96 ILE A N 1
ATOM 779 C CA . ILE A 1 96 ? 2.923 -1.829 4.189 1.00 97.81 96 ILE A CA 1
ATOM 780 C C . ILE A 1 96 ? 2.007 -3.008 4.527 1.00 97.81 96 ILE A C 1
ATOM 782 O O . ILE A 1 96 ? 1.119 -2.844 5.361 1.00 97.81 96 ILE A O 1
ATOM 786 N N . LYS A 1 97 ? 2.233 -4.198 3.954 1.00 96.94 97 LYS A N 1
ATOM 787 C CA . LYS A 1 97 ? 1.472 -5.415 4.286 1.00 96.94 97 LYS A CA 1
ATOM 788 C C . LYS A 1 97 ? 1.488 -5.682 5.791 1.00 96.94 97 LYS A C 1
ATOM 790 O O . LYS A 1 97 ? 0.431 -5.768 6.414 1.00 96.94 97 LYS A O 1
ATOM 795 N N . THR A 1 98 ? 2.681 -5.703 6.385 1.00 95.50 98 THR A N 1
ATOM 796 C CA . THR A 1 98 ? 2.866 -5.923 7.829 1.00 95.50 98 THR A CA 1
ATOM 797 C C . THR A 1 98 ? 2.151 -4.854 8.666 1.00 95.50 98 THR A C 1
ATOM 799 O O . THR A 1 98 ? 1.518 -5.142 9.683 1.00 95.50 98 THR A O 1
ATOM 802 N N . LEU A 1 99 ? 2.233 -3.590 8.248 1.00 95.62 99 LEU A N 1
ATOM 803 C CA . LEU A 1 99 ? 1.616 -2.474 8.962 1.00 95.62 99 LEU A CA 1
ATOM 804 C C . LEU A 1 99 ? 0.085 -2.474 8.860 1.00 95.62 99 LEU A C 1
ATOM 806 O O . LEU A 1 99 ? -0.578 -2.155 9.845 1.00 95.62 99 LEU A O 1
ATOM 810 N N . LEU A 1 100 ? -0.481 -2.860 7.713 1.00 94.38 100 LEU A N 1
ATOM 811 C CA . LEU A 1 100 ? -1.927 -3.009 7.537 1.00 94.38 100 LEU A CA 1
ATOM 812 C C . LEU A 1 100 ? -2.486 -4.139 8.407 1.00 94.38 100 LEU A C 1
ATOM 814 O O . LEU A 1 100 ? -3.529 -3.963 9.035 1.00 94.38 100 LEU A O 1
ATOM 818 N N . GLU A 1 101 ? -1.785 -5.270 8.504 1.00 92.25 101 GLU A N 1
ATOM 819 C CA . GLU A 1 101 ? -2.162 -6.363 9.411 1.00 92.25 101 GLU A CA 1
ATOM 820 C C . GLU A 1 101 ? -2.191 -5.888 10.871 1.00 92.25 101 GLU A C 1
ATOM 822 O O . GLU A 1 101 ? -3.184 -6.091 11.577 1.00 92.25 101 GLU A O 1
ATOM 827 N N . ASN A 1 102 ? -1.152 -5.167 11.305 1.00 91.88 102 ASN A N 1
ATOM 828 C CA . ASN A 1 102 ? -1.097 -4.577 12.643 1.00 91.88 102 ASN A CA 1
ATOM 829 C C . ASN A 1 102 ? -2.223 -3.562 12.876 1.00 91.88 102 ASN A C 1
ATOM 831 O O . ASN A 1 102 ? -2.855 -3.576 13.933 1.00 91.88 102 ASN A O 1
ATOM 835 N N . LEU A 1 103 ? -2.512 -2.709 11.890 1.00 91.62 103 LEU A N 1
ATOM 836 C CA . LEU A 1 103 ? -3.586 -1.721 11.966 1.00 91.62 103 LEU A CA 1
ATOM 837 C C . LEU A 1 103 ? -4.954 -2.390 12.169 1.00 91.62 103 LEU A C 1
ATOM 839 O O . LEU A 1 103 ? -5.736 -1.947 13.014 1.00 91.62 103 LEU A O 1
ATOM 843 N N . VAL A 1 104 ? -5.230 -3.482 11.448 1.00 90.31 104 VAL A N 1
ATOM 844 C CA . VAL A 1 104 ? -6.466 -4.267 11.602 1.00 90.31 104 VAL A CA 1
ATOM 845 C C . VAL A 1 104 ? -6.542 -4.902 12.993 1.00 90.31 104 VAL A C 1
ATOM 847 O O . VAL A 1 104 ? -7.577 -4.799 13.655 1.00 90.31 104 VAL A O 1
ATOM 850 N N . ILE A 1 105 ? -5.452 -5.506 13.477 1.00 90.25 105 ILE A N 1
ATOM 851 C CA . ILE A 1 105 ? -5.392 -6.126 14.812 1.00 90.25 105 ILE A CA 1
ATOM 852 C C . ILE A 1 105 ? -5.617 -5.085 15.914 1.00 90.25 105 ILE A C 1
ATOM 854 O O . ILE A 1 105 ? -6.397 -5.314 16.844 1.00 90.25 105 ILE A O 1
ATOM 858 N N . PHE A 1 106 ? -4.964 -3.928 15.824 1.00 90.19 106 PHE A N 1
ATOM 859 C CA . PHE A 1 106 ? -5.103 -2.858 16.809 1.00 90.19 106 PHE A CA 1
ATOM 860 C C . PHE A 1 106 ? -6.496 -2.232 16.763 1.00 90.19 106 PHE A C 1
ATOM 862 O O . PHE A 1 106 ? -7.103 -2.010 17.809 1.00 90.19 106 PHE A O 1
ATOM 869 N N . SER A 1 107 ? -7.066 -2.031 15.574 1.00 88.38 107 SER A N 1
ATOM 870 C CA . SER A 1 107 ? -8.447 -1.559 15.438 1.00 88.38 107 SER A CA 1
ATOM 871 C C . SER A 1 107 ? -9.452 -2.527 16.072 1.00 88.38 107 SER A C 1
ATOM 873 O O . SER A 1 107 ? -10.317 -2.102 16.842 1.00 88.38 107 SER A O 1
ATOM 875 N N . ALA A 1 108 ? -9.299 -3.833 15.833 1.00 89.75 108 ALA A N 1
ATOM 876 C CA . ALA A 1 108 ? -10.126 -4.860 16.462 1.00 89.75 108 ALA A CA 1
ATOM 877 C C . ALA A 1 108 ? -9.941 -4.898 17.989 1.00 89.75 108 ALA A C 1
ATOM 879 O O . ALA A 1 108 ? -10.904 -5.030 18.736 1.00 89.75 108 ALA A O 1
ATOM 880 N N . SER A 1 109 ? -8.712 -4.733 18.477 1.00 88.94 109 SER A N 1
ATOM 881 C CA . SER A 1 109 ? -8.432 -4.711 19.918 1.00 88.94 109 SER A CA 1
ATOM 882 C C . SER A 1 109 ? -9.075 -3.494 20.594 1.00 88.94 109 SER A C 1
ATOM 884 O O . SER A 1 109 ? -9.712 -3.621 21.641 1.00 88.94 109 SER A O 1
ATOM 886 N N . LYS A 1 110 ? -8.991 -2.323 19.952 1.00 86.62 110 LYS A N 1
ATOM 887 C CA . LYS A 1 110 ? -9.643 -1.089 20.401 1.00 86.62 110 LYS A CA 1
ATOM 888 C C . LYS A 1 110 ? -11.168 -1.230 20.437 1.00 86.62 110 LYS A C 1
ATOM 890 O O . LYS A 1 110 ? -11.793 -0.772 21.389 1.00 86.62 110 LYS A O 1
ATOM 895 N N . SER A 1 111 ? -11.779 -1.889 19.447 1.00 86.81 111 SER A N 1
ATOM 896 C CA . SER A 1 111 ? -13.236 -2.109 19.423 1.00 86.81 111 SER A CA 1
ATOM 897 C C . SER A 1 111 ? -13.719 -3.100 20.491 1.00 86.81 111 SER A C 1
ATOM 899 O O . SER A 1 111 ? -14.849 -2.985 20.964 1.00 86.81 111 SER A O 1
ATOM 901 N N . LEU A 1 112 ? -12.852 -4.014 20.939 1.00 90.50 112 LEU A N 1
ATOM 902 C CA . LEU A 1 112 ? -13.092 -4.901 22.084 1.00 90.50 112 LEU A CA 1
ATOM 903 C C . LEU A 1 112 ? -12.879 -4.220 23.449 1.00 90.50 112 LEU A C 1
ATOM 905 O O . LEU A 1 112 ? -13.066 -4.861 24.482 1.00 90.50 112 LEU A O 1
ATOM 909 N N . GLY A 1 113 ? -12.516 -2.933 23.468 1.00 87.94 113 GLY A N 1
ATOM 910 C CA . GLY A 1 113 ? -12.327 -2.159 24.694 1.00 87.94 113 GLY A CA 1
ATOM 911 C C . GLY A 1 113 ? -10.982 -2.390 25.380 1.00 87.94 113 GLY A C 1
ATOM 912 O O . GLY A 1 113 ? -10.866 -2.119 26.572 1.00 87.94 113 GLY A O 1
ATOM 913 N N . VAL A 1 114 ? -9.972 -2.895 24.661 1.00 89.31 114 VAL A N 1
ATOM 914 C CA . VAL A 1 114 ? -8.600 -2.948 25.184 1.00 89.31 114 VAL A CA 1
ATOM 915 C C . VAL A 1 114 ? -8.089 -1.511 25.321 1.00 89.31 114 VAL A C 1
ATOM 917 O O . VAL A 1 114 ? -8.067 -0.754 24.348 1.00 89.31 114 VAL A O 1
ATOM 920 N N . GLU A 1 115 ? -7.723 -1.128 26.542 1.00 82.62 115 GLU A N 1
ATOM 921 C CA . GLU A 1 115 ? -7.165 0.191 26.851 1.00 82.62 115 GLU A CA 1
ATOM 922 C C . GLU A 1 115 ? -5.750 0.341 26.257 1.00 82.62 115 GLU A C 1
ATOM 924 O O . GLU A 1 115 ? -5.065 -0.646 25.993 1.00 82.62 115 GLU A O 1
ATOM 929 N N . ASP A 1 116 ? -5.327 1.584 26.013 1.00 79.75 116 ASP A N 1
ATOM 930 C CA . ASP A 1 116 ? -3.990 1.950 25.510 1.00 79.75 116 ASP A CA 1
ATOM 931 C C . ASP A 1 116 ? -3.592 1.406 24.119 1.00 79.75 116 ASP A C 1
ATOM 933 O O . ASP A 1 116 ? -2.416 1.421 23.750 1.00 79.75 116 ASP A O 1
ATOM 937 N N . VAL A 1 117 ? -4.553 0.975 23.292 1.00 80.12 117 VAL A N 1
ATOM 938 C CA . VAL A 1 117 ? -4.272 0.606 21.894 1.00 80.12 117 VAL A CA 1
ATOM 939 C C . VAL A 1 117 ? -4.140 1.852 21.015 1.00 80.12 117 VAL A C 1
ATOM 941 O O . VAL A 1 117 ? -5.133 2.506 20.674 1.00 80.12 117 VAL A O 1
ATOM 944 N N . ASP A 1 118 ? -2.909 2.151 20.608 1.00 79.38 118 ASP A N 1
ATOM 945 C CA . ASP A 1 118 ? -2.584 3.266 19.723 1.00 79.38 118 ASP A CA 1
ATOM 946 C C . ASP A 1 118 ? -2.468 2.819 18.257 1.00 79.38 118 ASP A C 1
ATOM 948 O O . ASP A 1 118 ? -1.538 2.117 17.860 1.00 79.38 118 ASP A O 1
ATOM 952 N N . ILE A 1 119 ? -3.424 3.257 17.435 1.00 81.44 119 ILE A N 1
ATOM 953 C CA . ILE A 1 119 ? -3.420 3.015 15.985 1.00 81.44 119 ILE A CA 1
ATOM 954 C C . ILE A 1 119 ? -2.608 4.061 15.206 1.00 81.44 119 ILE A C 1
ATOM 956 O O . ILE A 1 119 ? -2.380 3.874 14.013 1.00 81.44 119 ILE A O 1
ATOM 960 N N . SER A 1 120 ? -2.167 5.149 15.848 1.00 84.31 120 SER A N 1
ATOM 961 C CA . SER A 1 120 ? -1.442 6.231 15.174 1.00 84.31 120 SER A CA 1
ATOM 962 C C . SER A 1 120 ? -0.041 5.802 14.740 1.00 84.31 120 SER A C 1
ATOM 964 O O . SER A 1 120 ? 0.387 6.144 13.643 1.00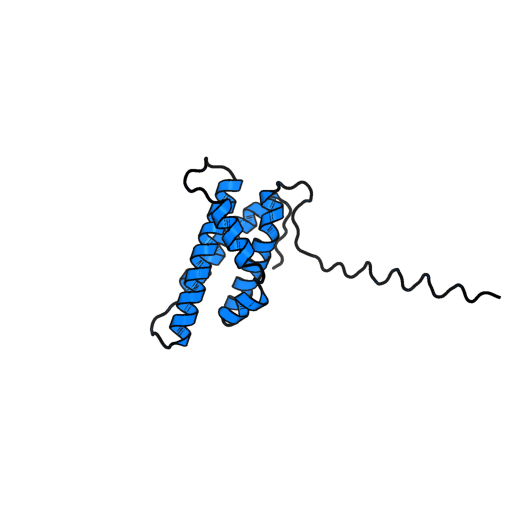 84.31 120 SER A O 1
ATOM 966 N N . SER A 1 121 ? 0.646 4.972 15.533 1.00 86.25 121 SER A N 1
ATOM 967 C CA . SER A 1 121 ? 1.993 4.495 15.196 1.00 86.25 121 SER A CA 1
ATOM 968 C C . SER A 1 121 ? 2.041 3.656 13.901 1.00 86.25 121 SER A C 1
ATOM 970 O O . SER A 1 121 ? 2.872 3.967 13.034 1.00 86.25 121 SER A O 1
ATOM 972 N N . PRO A 1 122 ? 1.165 2.648 13.690 1.00 88.19 122 PRO A N 1
ATOM 973 C CA . PRO A 1 122 ? 1.071 1.969 12.398 1.00 88.19 122 PRO A CA 1
ATOM 974 C C . PRO A 1 122 ? 0.692 2.902 11.245 1.00 88.19 122 PRO A C 1
ATOM 976 O O . PRO A 1 122 ? 1.278 2.780 10.173 1.00 88.19 122 PRO A O 1
ATOM 979 N N . ILE A 1 123 ? -0.229 3.851 11.461 1.00 91.50 123 ILE A N 1
ATOM 980 C CA . ILE A 1 123 ? -0.636 4.820 10.430 1.00 91.50 123 ILE A CA 1
ATOM 981 C C . ILE A 1 123 ? 0.535 5.701 9.995 1.00 91.50 123 ILE A C 1
ATOM 983 O O . ILE A 1 123 ? 0.836 5.743 8.808 1.00 91.50 123 ILE A O 1
ATOM 987 N N . SER A 1 124 ? 1.276 6.309 10.921 1.00 91.94 124 SER A N 1
ATOM 988 C CA . SER A 1 124 ? 2.440 7.129 10.559 1.00 91.94 124 SER A CA 1
ATOM 989 C C . SER A 1 124 ? 3.531 6.327 9.843 1.00 91.94 124 SER A C 1
ATOM 991 O O . SER A 1 124 ? 4.228 6.835 8.968 1.00 91.94 124 SER A O 1
ATOM 993 N N . SER A 1 125 ? 3.674 5.043 10.175 1.00 93.44 125 SER A N 1
ATOM 994 C CA . SER A 1 125 ? 4.609 4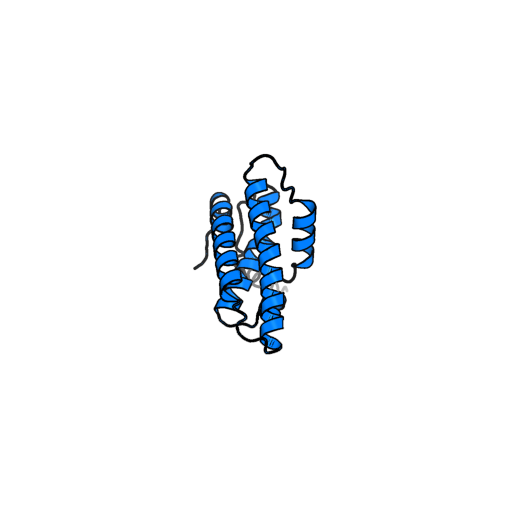.153 9.474 1.00 93.44 125 SER A CA 1
ATOM 995 C C . SER A 1 125 ? 4.136 3.818 8.050 1.00 93.44 125 SER A C 1
ATOM 997 O O . SER A 1 125 ? 4.964 3.698 7.140 1.00 93.44 125 SER A O 1
ATOM 999 N N . LEU A 1 126 ? 2.816 3.691 7.845 1.00 95.19 126 LEU A N 1
ATOM 1000 C CA . LEU A 1 126 ? 2.206 3.524 6.522 1.00 95.19 126 LEU A CA 1
ATOM 1001 C C . LEU A 1 126 ? 2.420 4.773 5.673 1.00 95.19 126 LEU A C 1
ATOM 1003 O O . LEU A 1 126 ? 2.889 4.651 4.548 1.00 95.19 126 LEU A O 1
ATOM 1007 N N . GLU A 1 127 ? 2.152 5.956 6.225 1.00 95.56 127 GLU A N 1
ATOM 1008 C CA . GLU A 1 127 ? 2.366 7.244 5.554 1.00 95.56 127 GLU A CA 1
ATOM 1009 C C . GLU A 1 127 ? 3.819 7.413 5.103 1.00 95.56 127 GLU A C 1
ATOM 1011 O O . GLU A 1 127 ? 4.073 7.755 3.952 1.00 95.56 127 GLU A O 1
ATOM 1016 N N . ASN A 1 128 ? 4.784 7.084 5.967 1.00 96.19 128 ASN A N 1
ATOM 1017 C CA . ASN A 1 128 ? 6.201 7.139 5.608 1.00 96.19 128 ASN A CA 1
ATOM 1018 C C . ASN A 1 128 ? 6.549 6.178 4.461 1.00 96.19 128 ASN A C 1
ATOM 1020 O O . ASN A 1 128 ? 7.307 6.528 3.559 1.00 96.19 128 ASN A O 1
ATOM 1024 N N . SER A 1 129 ? 6.013 4.956 4.479 1.00 96.50 129 SER A N 1
ATOM 1025 C CA . SER A 1 129 ? 6.266 3.982 3.407 1.00 96.50 129 SER A CA 1
ATOM 1026 C C . SER A 1 129 ? 5.604 4.405 2.094 1.00 96.50 129 SER A C 1
ATOM 1028 O O . SER A 1 129 ? 6.231 4.315 1.043 1.00 96.50 129 SER A O 1
ATOM 1030 N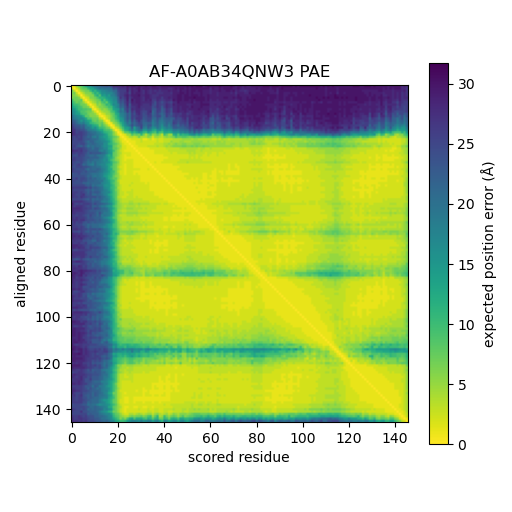 N . LEU A 1 130 ? 4.377 4.930 2.159 1.00 96.75 130 LEU A N 1
ATOM 1031 C CA . LEU A 1 130 ? 3.659 5.487 1.014 1.00 96.75 130 LEU A CA 1
ATOM 1032 C C . LEU A 1 130 ? 4.368 6.706 0.427 1.00 96.75 130 LEU A C 1
ATOM 1034 O O . LEU A 1 130 ? 4.426 6.819 -0.788 1.00 96.75 130 LEU A O 1
ATOM 1038 N N . SER A 1 131 ? 4.949 7.576 1.254 1.00 96.50 131 SER A N 1
ATOM 1039 C CA . SER A 1 131 ? 5.727 8.724 0.780 1.00 96.50 131 SER A CA 1
ATOM 1040 C C . SER A 1 131 ? 6.966 8.289 -0.011 1.00 96.50 131 SER A C 1
ATOM 1042 O O . SER A 1 131 ? 7.256 8.871 -1.051 1.00 96.50 131 SER A O 1
ATOM 1044 N N . ASN A 1 132 ? 7.656 7.226 0.419 1.00 96.25 132 ASN A N 1
ATOM 1045 C CA . ASN A 1 132 ? 8.772 6.667 -0.353 1.00 96.25 132 ASN A CA 1
ATOM 1046 C C . ASN A 1 132 ? 8.300 6.059 -1.685 1.00 96.25 132 ASN A C 1
ATOM 1048 O O . ASN A 1 132 ? 8.936 6.280 -2.713 1.00 96.25 132 ASN A O 1
ATOM 1052 N N . LEU A 1 133 ? 7.179 5.327 -1.686 1.00 97.25 133 LEU A N 1
ATOM 1053 C CA . LEU A 1 133 ? 6.581 4.808 -2.922 1.00 97.2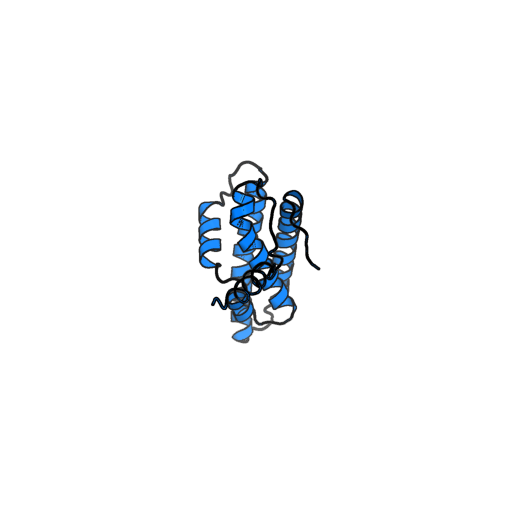5 133 LEU A CA 1
ATOM 1054 C C . LEU A 1 133 ? 6.151 5.936 -3.863 1.00 97.25 133 LEU A C 1
ATOM 1056 O O . LEU A 1 133 ? 6.387 5.844 -5.061 1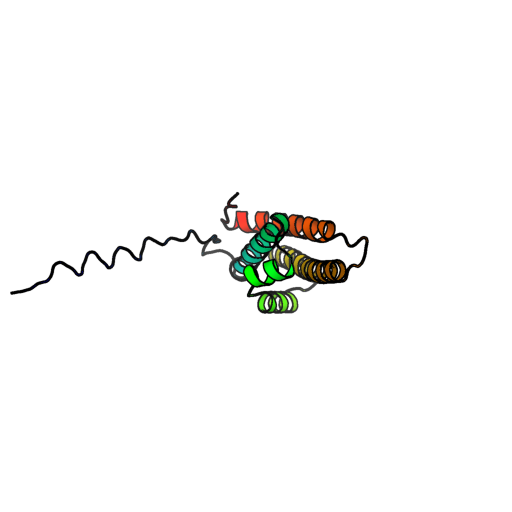.00 97.25 133 LEU A O 1
ATOM 1060 N N . GLU A 1 134 ? 5.558 7.002 -3.331 1.00 96.31 134 GLU A N 1
ATOM 1061 C CA . GLU A 1 134 ? 5.159 8.179 -4.097 1.00 96.31 134 GLU A CA 1
ATOM 1062 C C . GLU A 1 134 ? 6.353 8.786 -4.833 1.00 96.31 134 GLU A C 1
ATOM 1064 O O . GLU A 1 134 ? 6.267 8.976 -6.043 1.00 96.31 134 GLU A O 1
ATOM 1069 N N . SER A 1 135 ? 7.491 8.968 -4.154 1.00 95.56 135 SER A N 1
ATOM 1070 C CA . SER A 1 135 ? 8.722 9.442 -4.800 1.00 95.56 135 SER A CA 1
ATOM 1071 C C . SER A 1 135 ? 9.188 8.527 -5.937 1.00 95.56 135 SER A C 1
ATOM 1073 O O . SER A 1 135 ? 9.608 9.030 -6.972 1.00 95.56 135 SER A O 1
ATOM 1075 N N . ILE A 1 136 ? 9.074 7.201 -5.791 1.00 96.25 136 ILE A N 1
ATOM 1076 C CA . ILE A 1 136 ? 9.388 6.260 -6.882 1.00 96.25 136 ILE A CA 1
ATOM 1077 C C . ILE A 1 136 ? 8.411 6.468 -8.047 1.00 96.25 136 ILE A C 1
ATOM 1079 O O . ILE A 1 136 ? 8.827 6.620 -9.192 1.00 96.25 136 ILE A O 1
ATOM 1083 N N . TYR A 1 137 ? 7.104 6.519 -7.779 1.00 96.81 137 TYR A N 1
ATOM 1084 C CA . TYR A 1 137 ? 6.089 6.674 -8.823 1.00 96.81 137 TYR A CA 1
ATOM 1085 C C . TYR A 1 137 ? 6.163 8.018 -9.559 1.00 96.81 137 TYR A C 1
ATOM 1087 O O . TYR A 1 137 ? 5.847 8.067 -10.753 1.00 96.81 137 TYR A O 1
ATOM 1095 N N . GLU A 1 138 ? 6.598 9.093 -8.900 1.00 95.31 138 GLU A N 1
ATOM 1096 C CA . GLU A 1 138 ? 6.833 10.400 -9.527 1.00 95.31 138 GLU A CA 1
ATOM 1097 C C . GLU A 1 138 ? 7.867 10.319 -10.663 1.00 95.31 138 GLU A C 1
ATOM 1099 O O . GLU A 1 138 ? 7.675 10.919 -11.728 1.00 95.31 138 GLU A O 1
ATOM 1104 N N . GLU A 1 139 ? 8.914 9.498 -10.522 1.00 95.50 139 GLU A N 1
ATOM 1105 C CA . GLU A 1 139 ? 9.894 9.257 -11.597 1.00 95.50 139 GLU A CA 1
ATOM 1106 C C . GLU A 1 139 ? 9.222 8.646 -12.847 1.00 95.50 139 GLU A C 1
ATOM 1108 O O . GLU A 1 139 ? 9.547 8.958 -14.008 1.00 95.50 139 GLU A O 1
ATOM 1113 N N . TYR A 1 140 ? 8.166 7.869 -12.610 1.00 95.62 140 TYR A N 1
ATOM 1114 C CA . TYR A 1 140 ? 7.326 7.227 -13.615 1.00 95.62 140 TYR A CA 1
ATOM 1115 C C . TYR A 1 140 ? 6.103 8.051 -14.028 1.00 95.62 140 TYR A C 1
ATOM 1117 O O . TYR A 1 140 ? 5.217 7.532 -14.705 1.00 95.62 140 TYR A O 1
ATOM 1125 N N . GLY A 1 141 ? 6.084 9.351 -13.724 1.00 92.75 141 GLY A N 1
ATOM 1126 C CA . GLY A 1 141 ? 5.068 10.291 -14.200 1.00 92.75 141 GLY A CA 1
ATOM 1127 C C . GLY A 1 141 ? 3.761 10.282 -13.415 1.00 92.75 141 GLY A C 1
ATOM 1128 O O . GLY A 1 141 ? 2.774 10.817 -13.915 1.00 92.75 141 GLY A O 1
ATOM 1129 N N . TYR A 1 142 ? 3.747 9.688 -12.221 1.00 92.56 142 TYR A N 1
ATOM 1130 C CA . TYR A 1 142 ? 2.694 9.962 -11.254 1.00 92.56 142 TYR A CA 1
ATOM 1131 C C . TYR A 1 142 ? 2.774 11.422 -10.796 1.00 92.56 142 TYR A C 1
ATOM 1133 O O . TYR A 1 142 ? 3.858 11.938 -10.539 1.00 92.56 142 TYR A O 1
ATOM 1141 N N . G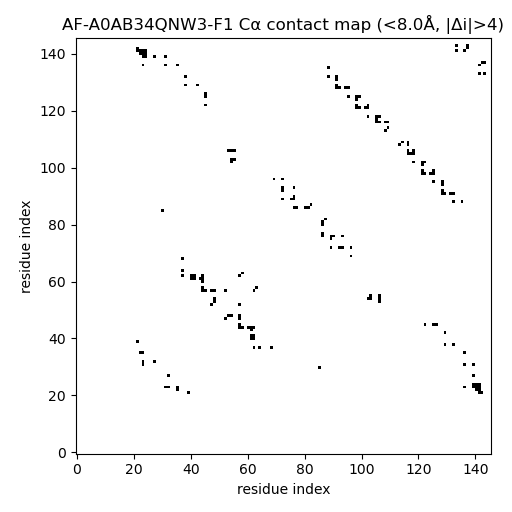LU A 1 143 ? 1.624 12.078 -10.684 1.00 88.94 143 GLU A N 1
ATOM 1142 C CA . GLU A 1 143 ? 1.507 13.413 -10.103 1.00 88.94 143 GLU A CA 1
ATOM 1143 C C . GLU A 1 143 ? 0.566 13.313 -8.895 1.00 88.94 143 GLU A C 1
ATOM 1145 O O . GLU A 1 143 ? -0.619 12.997 -9.086 1.00 88.94 143 GLU A O 1
ATOM 1150 N N . PRO A 1 144 ? 1.058 13.549 -7.663 1.00 79.00 144 PRO A N 1
ATOM 1151 C CA . PRO A 1 144 ? 0.216 13.545 -6.478 1.00 79.00 144 PRO A CA 1
ATOM 1152 C C . PRO A 1 144 ? -0.897 14.581 -6.617 1.00 79.00 144 PRO A C 1
ATOM 1154 O O . PRO A 1 144 ? -0.661 15.736 -6.974 1.00 79.00 144 PRO A O 1
ATOM 1157 N N . LYS A 1 145 ? -2.129 14.168 -6.328 1.00 70.25 145 LYS A N 1
ATOM 1158 C CA . LYS A 1 145 ? -3.242 15.097 -6.149 1.00 70.25 145 LYS A CA 1
ATOM 1159 C C . LYS A 1 145 ? -3.379 15.362 -4.657 1.00 70.25 145 LYS A C 1
ATOM 1161 O O . LYS A 1 145 ? -3.639 14.422 -3.907 1.00 70.25 145 LYS A O 1
ATOM 1166 N N . ASP A 1 146 ? -3.146 16.612 -4.269 1.00 57.03 146 ASP A N 1
ATOM 1167 C CA . ASP A 1 146 ? -3.378 17.120 -2.910 1.00 57.03 146 ASP A CA 1
ATOM 1168 C C . ASP A 1 146 ? -4.814 16.844 -2.421 1.00 57.03 146 ASP A C 1
ATOM 1170 O O . ASP A 1 146 ? -5.770 17.038 -3.215 1.00 57.03 146 ASP A O 1
#

Radius of gyration: 20.1 Å; Cα contacts (8 Å, |Δi|>4): 104; chains: 1; bounding box: 58×31×73 Å

Mean predicted aligned error: 8.6 Å

Solvent-accessible surface area (backbone atoms only — not comparable to full-atom values): 8772 Å² total; per-residue (Å²): 135,81,96,79,77,83,75,74,71,70,74,65,66,73,77,69,75,71,69,82,67,86,54,62,48,92,86,52,56,65,72,57,64,71,46,42,63,55,53,53,24,51,52,49,23,52,50,37,38,75,76,65,42,55,62,77,56,22,43,65,76,35,37,80,58,52,68,60,52,53,52,51,41,72,70,67,59,57,100,80,60,72,97,43,73,67,53,52,53,44,50,38,51,49,51,40,53,58,33,51,54,50,40,53,54,40,50,53,42,40,74,73,64,48,79,93,60,71,59,61,65,42,48,56,54,41,53,55,38,50,52,55,49,48,58,58,39,40,79,38,58,35,75,89,78,133

Foldseek 3Di:
DDPDDPPPVPVPPVVPPPPVPFAFAPPDDPLLRVCVLVLQLLVQLLVCVVVPHQNVVSCVVRPVCLVVLVVVLVVQADPPDDDDPSNLLSVLSVLLNVLSVVLVVLSVCVVVVNPPRDSVVSSVSNVVSSVVNQVVRVVRVGDDDD

Secondary structure (DSSP, 8-state):
----SSSSSSSSSSS----------TTS-HHHHHHHHHHHHHHHHHHHHHTT--HHHHHHHH-TTHHHHHHHHHHH--TT--S-HHHHHHHHHHHHHHHHHHHHHHHHHHHTT-TT---HHHHHHHHHHHHHHHHHHHHTT-----

pLDDT: mean 86.09, std 16.93, range [39.72, 98.19]

Sequence (146 aa):
MKKKLLFIFLTFLFTLVSCSSESVKSDSPDYIKESFDYFISIKSLVKSVNDGEEVDKAVKSNFEKQSEFNEWIDTNYDPNDEPSEEAVLISHFHLIKTLLENLVIFSASKSLGVEDVDISSPISSLENSLSNLESIYEEYGYEPKD

Organism: Bacillus pumilus (NCBI:txid1408)